Protein AF-A0A164N010-F1 (afdb_monomer)

Structure (mmCIF, N/CA/C/O backbone):
data_AF-A0A164N010-F1
#
_entry.id   AF-A0A164N010-F1
#
loop_
_atom_site.group_PDB
_atom_site.id
_atom_site.type_symbol
_atom_site.label_atom_id
_atom_site.label_alt_id
_atom_site.label_comp_id
_atom_site.label_asym_id
_atom_site.label_entity_id
_atom_site.label_seq_id
_atom_site.pdbx_PDB_ins_code
_atom_site.Cartn_x
_atom_site.Cartn_y
_atom_site.Cartn_z
_atom_site.occupancy
_atom_site.B_iso_or_equiv
_atom_site.auth_seq_id
_atom_site.auth_comp_id
_atom_site.auth_asym_id
_atom_site.auth_atom_id
_atom_site.pdbx_PDB_model_num
ATOM 1 N N . MET A 1 1 ? 6.231 -13.982 -6.252 1.00 61.00 1 MET A N 1
ATOM 2 C CA . MET A 1 1 ? 6.880 -12.650 -6.172 1.00 61.00 1 MET A CA 1
ATOM 3 C C . MET A 1 1 ? 7.143 -12.115 -7.571 1.00 61.00 1 MET A C 1
ATOM 5 O O . MET A 1 1 ? 6.624 -11.052 -7.863 1.00 61.00 1 MET A O 1
ATOM 9 N N . ASN A 1 2 ? 7.777 -12.894 -8.458 1.00 79.75 2 ASN A N 1
ATOM 10 C CA . ASN A 1 2 ? 7.861 -12.562 -9.892 1.00 79.75 2 ASN A CA 1
ATOM 11 C C . ASN A 1 2 ? 6.483 -12.354 -10.540 1.00 79.75 2 ASN A C 1
ATOM 13 O O . ASN A 1 2 ? 6.292 -11.373 -11.240 1.00 79.75 2 ASN A O 1
ATOM 17 N N . GLU A 1 3 ? 5.496 -13.185 -10.197 1.00 92.81 3 GLU A N 1
ATOM 18 C CA . GLU A 1 3 ? 4.127 -13.069 -10.728 1.00 92.81 3 GLU A CA 1
ATOM 19 C C . GLU A 1 3 ? 3.443 -11.726 -10.399 1.00 92.81 3 GLU A C 1
ATOM 21 O O . GLU A 1 3 ? 2.772 -11.155 -11.250 1.00 92.81 3 GLU A O 1
ATOM 26 N N . LEU A 1 4 ? 3.658 -11.169 -9.197 1.00 94.44 4 LEU A N 1
ATOM 27 C CA . LEU A 1 4 ? 3.137 -9.843 -8.832 1.00 94.44 4 LEU A CA 1
ATOM 28 C C . LEU A 1 4 ? 3.747 -8.753 -9.721 1.00 94.44 4 LEU A C 1
ATOM 30 O O . LEU A 1 4 ? 3.044 -7.856 -10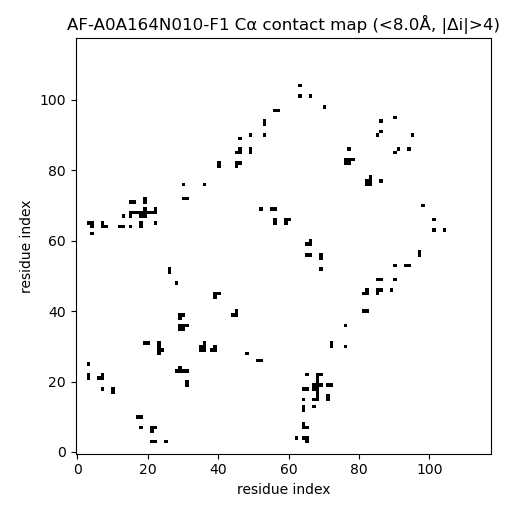.177 1.00 94.44 4 LEU A O 1
ATOM 34 N N . ILE A 1 5 ? 5.061 -8.817 -9.940 1.00 94.25 5 ILE A N 1
ATOM 35 C CA . ILE A 1 5 ? 5.790 -7.836 -10.747 1.00 94.25 5 ILE A CA 1
ATOM 36 C C . ILE A 1 5 ? 5.343 -7.930 -12.207 1.00 94.25 5 ILE A C 1
ATOM 38 O O . ILE A 1 5 ? 5.026 -6.910 -12.810 1.00 94.25 5 ILE A O 1
ATOM 42 N N . GLU A 1 6 ? 5.279 -9.143 -12.756 1.00 95.19 6 GLU A N 1
ATOM 43 C CA . GLU A 1 6 ? 4.825 -9.410 -14.122 1.00 95.19 6 GLU A CA 1
ATOM 44 C C . GLU A 1 6 ? 3.394 -8.922 -14.342 1.00 95.19 6 GLU A C 1
ATOM 46 O O . GLU A 1 6 ? 3.135 -8.198 -15.302 1.00 95.19 6 GLU A O 1
ATOM 51 N N . GLU A 1 7 ? 2.478 -9.233 -13.424 1.00 95.81 7 GLU A N 1
ATOM 52 C CA . GLU A 1 7 ? 1.086 -8.809 -13.543 1.00 95.81 7 GLU A CA 1
ATOM 53 C C . GLU A 1 7 ? 0.946 -7.286 -13.403 1.00 95.81 7 GLU A C 1
ATOM 55 O O . GLU A 1 7 ? 0.241 -6.665 -14.195 1.00 95.81 7 GLU A O 1
ATOM 60 N N . CYS A 1 8 ? 1.670 -6.651 -12.474 1.00 93.19 8 CYS A N 1
ATOM 61 C CA . CYS A 1 8 ? 1.711 -5.190 -12.370 1.00 93.19 8 CYS A CA 1
ATOM 62 C C . CYS A 1 8 ? 2.329 -4.523 -13.610 1.00 93.19 8 CYS A C 1
ATOM 64 O O . CYS A 1 8 ? 1.892 -3.440 -13.985 1.00 93.19 8 CYS A O 1
ATOM 66 N N . ASN A 1 9 ? 3.319 -5.144 -14.256 1.00 92.69 9 ASN A N 1
ATOM 67 C CA . ASN A 1 9 ? 3.932 -4.639 -15.489 1.00 92.69 9 ASN A CA 1
ATOM 68 C C . ASN A 1 9 ? 3.067 -4.875 -16.734 1.00 92.69 9 ASN A C 1
ATOM 70 O O . ASN A 1 9 ? 3.211 -4.148 -17.713 1.00 92.69 9 ASN A O 1
ATOM 74 N N . GLY A 1 10 ? 2.170 -5.863 -16.698 1.00 93.06 10 GLY A N 1
ATOM 75 C CA . GLY A 1 10 ? 1.168 -6.097 -17.740 1.00 93.06 10 GLY A CA 1
ATOM 76 C C . GLY A 1 10 ? 0.009 -5.096 -17.715 1.00 93.06 10 GLY A C 1
ATOM 77 O O . GLY A 1 10 ? -0.758 -5.019 -18.675 1.00 93.06 10 GLY A O 1
ATOM 78 N N . VAL A 1 11 ? -0.129 -4.316 -16.639 1.00 93.56 11 VAL A N 1
ATOM 79 C CA . VAL A 1 11 ? -1.098 -3.220 -16.552 1.00 93.56 11 VAL A CA 1
ATOM 80 C C . VAL A 1 11 ? -0.565 -1.997 -17.303 1.00 93.56 11 VAL A C 1
ATOM 82 O O . VAL A 1 11 ? 0.614 -1.662 -17.219 1.00 93.56 11 VAL A O 1
ATOM 85 N N . GLU A 1 12 ? -1.454 -1.294 -18.011 1.00 86.62 12 GLU A N 1
ATOM 86 C CA . GLU A 1 12 ? -1.116 -0.046 -18.702 1.00 86.62 12 GLU A CA 1
ATOM 87 C C . GLU A 1 12 ? -0.431 0.957 -17.742 1.00 86.62 12 GLU A C 1
ATOM 89 O O . GLU A 1 12 ? -0.889 1.132 -16.602 1.00 86.62 12 GLU A O 1
ATOM 94 N N . PRO A 1 13 ? 0.647 1.642 -18.178 1.00 81.62 13 PRO A N 1
ATOM 95 C CA . PRO A 1 13 ? 1.364 2.596 -17.342 1.00 81.62 13 PRO A CA 1
ATOM 96 C C . PRO A 1 13 ? 0.439 3.615 -16.667 1.00 81.62 13 PRO A C 1
ATOM 98 O O . PRO A 1 13 ? -0.520 4.112 -17.257 1.00 81.62 13 PRO A O 1
ATOM 101 N N . TYR A 1 14 ? 0.751 3.958 -15.417 1.00 78.12 14 TYR A N 1
ATOM 102 C CA . TYR A 1 14 ? 0.025 4.947 -14.610 1.00 78.12 14 TYR A CA 1
ATOM 103 C C . TYR A 1 14 ? -1.423 4.591 -14.224 1.00 78.12 14 TYR A C 1
ATOM 105 O O . TYR A 1 14 ? -2.068 5.386 -13.533 1.00 78.12 14 TYR A O 1
ATOM 113 N N . LYS A 1 15 ? -1.933 3.398 -14.565 1.00 90.25 15 LYS A N 1
ATOM 114 C CA . LYS A 1 15 ? -3.207 2.869 -14.037 1.00 90.25 15 LYS A CA 1
ATOM 115 C C . LYS A 1 15 ? -3.038 2.327 -12.616 1.00 90.25 15 LYS A C 1
ATOM 117 O O . LYS A 1 15 ? -3.215 1.139 -12.337 1.00 90.25 15 LYS A O 1
ATOM 122 N N . TRP A 1 16 ? -2.666 3.216 -11.697 1.00 89.62 16 TRP A N 1
ATOM 123 C CA . TRP A 1 16 ? -2.369 2.880 -10.302 1.00 89.62 16 TRP A CA 1
ATOM 124 C C . TRP A 1 16 ? -3.560 2.266 -9.565 1.00 89.62 16 TRP A C 1
ATOM 126 O O . TRP A 1 16 ? -3.376 1.462 -8.655 1.00 89.62 16 TRP A O 1
ATOM 136 N N . ASP A 1 17 ? -4.780 2.603 -9.976 1.00 90.38 17 ASP A N 1
ATOM 137 C CA . ASP A 1 17 ? -6.009 2.000 -9.476 1.00 90.38 17 ASP A CA 1
ATOM 138 C C . ASP A 1 17 ? -6.122 0.516 -9.851 1.00 90.38 17 ASP A C 1
ATOM 140 O O . ASP A 1 17 ? -6.478 -0.294 -8.996 1.00 90.38 17 ASP A O 1
ATOM 144 N N . LEU A 1 18 ? -5.750 0.126 -11.070 1.00 93.56 18 LEU A N 1
ATOM 145 C CA . LEU A 1 18 ? -5.736 -1.278 -11.491 1.00 93.56 18 LEU A CA 1
ATOM 146 C C . LEU A 1 18 ? -4.581 -2.045 -10.838 1.00 93.56 18 LEU A C 1
ATOM 148 O O . LEU A 1 18 ? -4.791 -3.131 -10.298 1.00 93.56 18 LEU A O 1
ATOM 152 N N . MET A 1 19 ? -3.386 -1.452 -10.775 1.00 94.12 19 MET A N 1
ATOM 153 C CA . MET A 1 19 ? -2.243 -2.051 -10.069 1.00 94.12 19 MET A CA 1
ATOM 154 C C . MET A 1 19 ? -2.540 -2.245 -8.576 1.00 94.12 19 MET A C 1
ATOM 156 O O . MET A 1 19 ? -2.148 -3.250 -7.987 1.00 94.12 19 MET A O 1
ATOM 160 N N . SER A 1 20 ? -3.309 -1.339 -7.962 1.00 94.12 20 SER A N 1
ATOM 161 C CA . SER A 1 20 ? -3.761 -1.502 -6.578 1.00 94.12 20 SER A CA 1
ATOM 162 C C . SER A 1 20 ? -4.632 -2.747 -6.384 1.00 94.12 20 SER A C 1
ATOM 164 O O . SER A 1 20 ? -4.526 -3.407 -5.351 1.00 94.12 20 SER A O 1
ATOM 166 N N . GLN A 1 21 ? -5.451 -3.117 -7.376 1.00 94.69 21 GLN A N 1
ATOM 167 C CA . G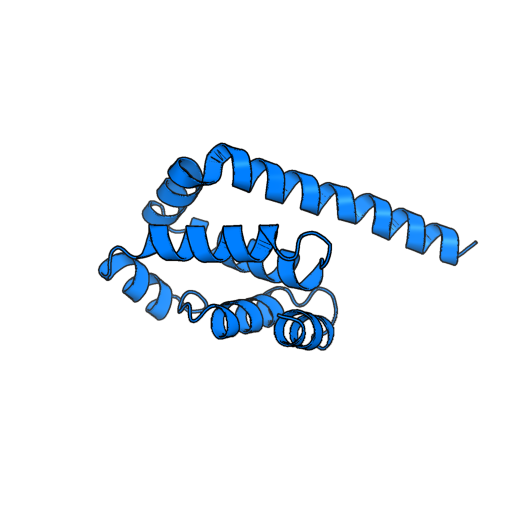LN A 1 21 ? -6.283 -4.324 -7.321 1.00 94.69 21 GLN A CA 1
ATOM 168 C C . GLN A 1 21 ? -5.431 -5.590 -7.433 1.00 94.69 21 GLN A C 1
ATOM 170 O O . GLN A 1 21 ? -5.664 -6.551 -6.697 1.00 94.69 21 GLN A O 1
ATOM 175 N N . VAL A 1 22 ? -4.415 -5.569 -8.302 1.00 95.88 22 VAL A N 1
ATOM 176 C CA . VAL A 1 22 ? -3.415 -6.640 -8.409 1.00 95.88 22 VAL A CA 1
ATOM 177 C C . VAL A 1 22 ? -2.718 -6.835 -7.063 1.00 95.88 22 VAL A C 1
ATOM 179 O O . VAL A 1 22 ? -2.789 -7.923 -6.493 1.00 95.88 22 VAL A O 1
ATOM 182 N N . VAL A 1 23 ? -2.150 -5.767 -6.495 1.00 95.88 23 VAL A N 1
ATOM 183 C CA . VAL A 1 23 ? -1.477 -5.808 -5.188 1.00 95.88 23 VAL A CA 1
ATOM 184 C C . VAL A 1 23 ? -2.420 -6.312 -4.089 1.00 95.88 23 VAL A C 1
ATOM 186 O O . VAL A 1 23 ? -2.033 -7.181 -3.311 1.00 95.88 23 VAL A O 1
ATOM 189 N N . CYS A 1 24 ? -3.667 -5.831 -4.033 1.00 94.94 24 CYS A N 1
ATOM 190 C CA . CYS A 1 24 ? -4.633 -6.279 -3.025 1.00 94.94 24 CYS A CA 1
ATOM 191 C C . CYS A 1 24 ? -4.882 -7.791 -3.083 1.00 94.94 24 CYS A C 1
ATOM 193 O O . CYS A 1 24 ? -4.896 -8.455 -2.048 1.00 94.94 24 CYS A O 1
ATOM 195 N N . ARG A 1 25 ? -5.046 -8.338 -4.292 1.00 95.19 25 ARG A N 1
ATOM 196 C CA . ARG A 1 25 ? -5.277 -9.770 -4.512 1.00 95.19 25 ARG A CA 1
ATOM 197 C C . ARG A 1 25 ? -4.058 -10.608 -4.128 1.00 95.19 25 ARG A C 1
ATOM 199 O O . ARG A 1 25 ? -4.216 -11.591 -3.417 1.00 95.19 25 ARG A O 1
ATOM 206 N N . HIS A 1 26 ? -2.853 -10.194 -4.527 1.00 95.56 26 HIS A N 1
ATOM 207 C CA . HIS A 1 26 ? -1.609 -10.901 -4.180 1.00 95.56 26 HIS A CA 1
ATOM 208 C C . HIS A 1 26 ? -1.300 -10.877 -2.679 1.00 95.56 26 HIS A C 1
ATOM 210 O O . HIS A 1 26 ? -0.681 -11.803 -2.160 1.00 95.56 26 HIS A O 1
ATOM 216 N N . LEU A 1 27 ? -1.727 -9.832 -1.967 1.00 93.81 27 LEU A N 1
ATOM 217 C CA . LEU A 1 27 ? -1.537 -9.717 -0.518 1.00 93.81 27 LEU A CA 1
ATOM 218 C C . LEU A 1 27 ? -2.693 -10.299 0.307 1.00 93.81 27 LEU A C 1
ATOM 220 O O . LEU A 1 27 ? -2.616 -10.285 1.543 1.00 93.81 27 LEU A O 1
ATOM 224 N N . ASP A 1 28 ? -3.744 -10.792 -0.354 1.00 92.56 28 ASP A N 1
ATOM 225 C CA . ASP A 1 28 ? -5.000 -11.220 0.264 1.00 92.56 28 ASP A CA 1
ATOM 226 C C . ASP A 1 28 ? -5.518 -10.159 1.256 1.00 92.56 28 ASP A C 1
ATOM 228 O O . ASP A 1 28 ? -5.617 -10.368 2.471 1.00 92.56 28 ASP A O 1
ATOM 232 N N . ILE A 1 29 ? -5.718 -8.941 0.741 1.00 91.88 29 ILE A N 1
ATOM 233 C CA . ILE A 1 29 ? -6.274 -7.808 1.487 1.00 91.88 29 ILE A CA 1
ATOM 234 C C . ILE A 1 29 ? -7.500 -7.252 0.768 1.00 91.88 29 ILE A C 1
ATOM 236 O O . ILE A 1 29 ? -7.496 -6.989 -0.432 1.00 91.88 29 ILE A O 1
ATOM 240 N N . ASP A 1 30 ? -8.556 -7.011 1.534 1.00 88.88 30 ASP A N 1
ATOM 241 C CA . ASP A 1 30 ? -9.816 -6.488 1.018 1.00 88.88 30 ASP A CA 1
ATOM 242 C C . ASP A 1 30 ? -9.989 -5.020 1.413 1.00 88.88 30 ASP A C 1
ATOM 244 O O . ASP A 1 30 ? -10.752 -4.673 2.310 1.00 88.88 30 ASP A O 1
ATOM 248 N N . VAL A 1 31 ? -9.224 -4.142 0.764 1.00 87.25 31 VAL A N 1
ATOM 249 C CA . VAL A 1 31 ? -9.277 -2.683 0.986 1.00 87.25 31 VAL A CA 1
ATOM 250 C C . VAL A 1 31 ? -9.574 -1.883 -0.280 1.00 87.25 31 VAL A C 1
ATOM 252 O O . VAL A 1 31 ? -9.710 -0.663 -0.225 1.00 87.25 31 VAL A O 1
ATOM 255 N N . SER A 1 32 ? -9.728 -2.559 -1.420 1.00 81.31 32 SER A N 1
ATOM 256 C CA . SER A 1 32 ? -10.044 -1.940 -2.714 1.00 81.31 32 SER A CA 1
ATOM 257 C C . SER A 1 32 ? -11.477 -1.403 -2.792 1.00 81.31 32 SER A C 1
ATOM 259 O O . SER A 1 32 ? -11.791 -0.606 -3.675 1.00 81.31 32 SER A O 1
ATOM 261 N N . THR A 1 33 ? -12.354 -1.796 -1.860 1.00 83.25 33 THR A N 1
ATOM 262 C CA . THR A 1 33 ? -13.741 -1.320 -1.789 1.00 83.25 33 THR A CA 1
ATOM 263 C C . THR A 1 33 ? -14.061 -0.697 -0.428 1.00 83.25 33 THR A C 1
ATOM 265 O O . THR A 1 33 ? -13.548 -1.151 0.599 1.00 83.25 33 THR A O 1
ATOM 268 N N . PRO A 1 34 ? -14.993 0.276 -0.355 1.00 82.06 34 PRO A N 1
ATOM 269 C CA . PRO A 1 34 ? -15.436 0.834 0.925 1.00 82.06 34 PRO A CA 1
ATOM 270 C C . PRO A 1 34 ? -16.022 -0.217 1.877 1.00 82.06 34 PRO A C 1
ATOM 272 O O . PRO A 1 34 ? -15.919 -0.089 3.096 1.00 82.06 34 PRO A O 1
ATOM 275 N N . ARG A 1 35 ? -16.661 -1.264 1.333 1.00 86.00 35 ARG A N 1
ATOM 276 C CA . ARG A 1 35 ? -17.202 -2.373 2.132 1.00 86.00 35 ARG A CA 1
ATOM 277 C C . ARG A 1 35 ? -16.082 -3.232 2.713 1.00 86.00 35 ARG A C 1
ATOM 279 O O . ARG A 1 35 ? -16.152 -3.561 3.893 1.00 8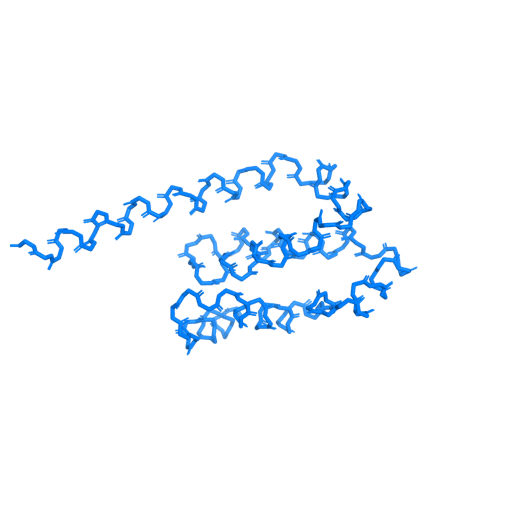6.00 35 ARG A O 1
ATOM 286 N N . GLY A 1 36 ? -15.067 -3.549 1.914 1.00 85.12 36 GLY A N 1
ATOM 287 C CA . GLY A 1 36 ? -13.890 -4.286 2.364 1.00 85.12 36 GLY A CA 1
ATOM 288 C C . GLY A 1 36 ? -13.123 -3.543 3.448 1.00 85.12 36 GLY A C 1
ATOM 289 O O . GLY A 1 36 ? -12.924 -4.077 4.538 1.00 85.12 36 GLY A O 1
ATOM 290 N N . LEU A 1 37 ? -12.849 -2.256 3.226 1.00 84.25 37 LEU A N 1
ATOM 291 C CA . LEU A 1 37 ? -12.191 -1.407 4.216 1.00 84.25 37 LEU A CA 1
ATOM 292 C C . LEU A 1 37 ? -12.950 -1.393 5.553 1.00 84.25 37 LEU A C 1
ATOM 294 O O . LEU A 1 37 ? -12.357 -1.588 6.613 1.00 84.25 37 LEU A O 1
ATOM 298 N N . LYS A 1 38 ? -14.285 -1.272 5.517 1.00 84.75 38 LYS A N 1
ATOM 299 C CA . LYS A 1 38 ? -15.118 -1.387 6.726 1.00 84.75 38 LYS A CA 1
ATOM 300 C C . LYS A 1 38 ? -14.987 -2.748 7.415 1.00 84.75 38 LYS A C 1
ATOM 302 O O . LYS A 1 38 ? -15.054 -2.793 8.642 1.00 84.75 38 LYS A O 1
ATOM 307 N N . ARG A 1 39 ? -14.826 -3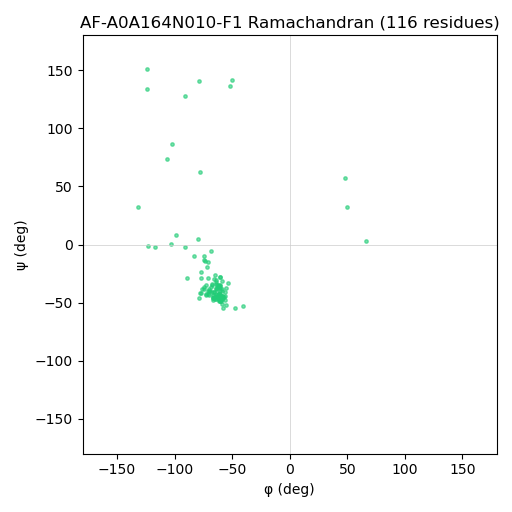.853 6.674 1.00 87.44 39 ARG A N 1
ATOM 308 C CA . ARG A 1 39 ? -14.590 -5.186 7.262 1.00 87.44 39 ARG A CA 1
ATOM 309 C C . ARG A 1 39 ? -13.237 -5.250 7.963 1.00 87.44 39 ARG A C 1
ATOM 311 O O . ARG A 1 39 ? -13.195 -5.682 9.109 1.00 87.44 39 ARG A O 1
ATOM 318 N N . VAL A 1 40 ? -12.176 -4.758 7.324 1.00 85.00 40 VAL A N 1
ATOM 319 C CA . VAL A 1 40 ? -10.821 -4.693 7.904 1.00 85.00 40 VAL A CA 1
ATOM 320 C C . VAL A 1 40 ? -10.811 -3.887 9.205 1.00 85.00 40 VAL A C 1
ATOM 322 O O . VAL A 1 40 ? -10.257 -4.338 10.209 1.00 85.00 40 VAL A O 1
ATOM 325 N N . LEU A 1 41 ? -11.477 -2.731 9.209 1.00 82.31 41 LEU A N 1
ATOM 326 C CA . LEU A 1 41 ? -11.605 -1.871 10.386 1.00 82.31 41 LEU A CA 1
ATOM 327 C C . LEU A 1 41 ? -12.384 -2.547 11.517 1.00 82.31 41 LEU A C 1
ATOM 329 O O . LEU A 1 41 ? -11.923 -2.577 12.657 1.00 82.31 41 LEU A O 1
ATOM 333 N N . LYS A 1 42 ? -13.534 -3.159 11.208 1.00 83.12 42 LYS A N 1
ATOM 334 C CA . LYS A 1 42 ? -14.324 -3.916 12.195 1.00 83.12 42 LYS A CA 1
ATOM 335 C C . LYS A 1 42 ? -13.554 -5.097 12.780 1.00 83.12 42 LYS A C 1
ATOM 337 O O . LYS A 1 42 ? -13.693 -5.384 13.964 1.00 83.12 42 LYS A O 1
ATOM 342 N N . ALA A 1 43 ? -12.736 -5.756 11.966 1.00 85.50 43 ALA A N 1
ATOM 343 C CA . ALA A 1 43 ? -11.882 -6.861 12.381 1.00 85.50 43 ALA A CA 1
ATOM 344 C C . ALA A 1 43 ? -10.595 -6.405 13.097 1.00 85.50 43 ALA A C 1
ATOM 346 O O . ALA A 1 43 ? -9.737 -7.242 13.369 1.00 85.50 43 ALA A O 1
ATOM 347 N N . LYS A 1 44 ? -10.417 -5.098 13.367 1.00 80.38 44 LYS A N 1
ATOM 348 C CA . LYS A 1 44 ? -9.201 -4.515 13.970 1.00 80.38 44 LYS A CA 1
ATOM 349 C C . LYS A 1 44 ? -7.908 -4.965 13.275 1.00 80.38 44 LYS A C 1
ATOM 351 O O . LYS A 1 44 ? -6.864 -5.113 13.896 1.00 80.38 44 LYS A O 1
ATOM 356 N N . SER A 1 45 ? -7.988 -5.199 11.967 1.00 85.19 45 SER A N 1
ATOM 357 C CA . SER A 1 45 ? -6.897 -5.762 11.165 1.00 85.19 45 SER A CA 1
ATOM 358 C C . SER A 1 45 ? -6.113 -4.691 10.398 1.00 85.19 45 SER A C 1
ATOM 360 O O . SER A 1 45 ? -5.267 -5.025 9.573 1.00 85.19 45 SER A O 1
ATOM 362 N N . ALA A 1 46 ? -6.381 -3.405 10.660 1.00 83.56 46 ALA A N 1
ATOM 363 C CA . ALA A 1 46 ? -5.739 -2.276 9.984 1.00 83.56 46 ALA A CA 1
ATOM 364 C C . ALA A 1 46 ? -4.207 -2.325 10.110 1.00 83.56 46 ALA A C 1
ATOM 366 O O . ALA A 1 46 ? -3.513 -2.283 9.097 1.00 83.56 46 ALA A O 1
ATOM 367 N N . ALA A 1 47 ? -3.703 -2.544 11.326 1.00 83.19 47 ALA A N 1
ATOM 368 C CA . ALA A 1 47 ? -2.296 -2.794 11.628 1.00 83.19 47 ALA A CA 1
ATOM 369 C C . ALA A 1 47 ? -1.653 -3.844 10.702 1.00 83.19 47 ALA A C 1
ATOM 371 O O . ALA A 1 47 ? -0.652 -3.590 10.033 1.00 83.19 47 ALA A O 1
ATOM 372 N N . ALA A 1 48 ? -2.265 -5.029 10.619 1.00 87.88 48 ALA A N 1
ATOM 373 C CA . ALA A 1 48 ? -1.754 -6.134 9.815 1.00 87.88 48 ALA A CA 1
ATOM 374 C C . ALA A 1 48 ? -1.753 -5.807 8.314 1.00 87.88 48 ALA A C 1
ATOM 376 O O . ALA A 1 48 ? -0.821 -6.174 7.599 1.00 87.88 48 ALA A O 1
ATOM 377 N N . VAL A 1 49 ? -2.772 -5.087 7.835 1.00 89.25 49 VAL A N 1
ATOM 378 C CA . VAL A 1 49 ? -2.832 -4.623 6.443 1.00 89.25 49 VAL A CA 1
ATOM 379 C C . VAL A 1 49 ? -1.709 -3.630 6.147 1.00 89.25 49 VAL A C 1
ATOM 381 O O . VAL A 1 49 ? -1.024 -3.785 5.137 1.00 89.25 49 VAL A O 1
ATOM 384 N N . VAL A 1 50 ? -1.466 -2.658 7.031 1.00 85.81 50 VAL A N 1
ATOM 385 C CA . VAL A 1 50 ? -0.363 -1.695 6.879 1.00 85.81 50 VAL A CA 1
ATOM 386 C C . VAL A 1 50 ? 0.984 -2.421 6.837 1.00 85.81 50 VAL A C 1
ATOM 388 O O . VAL A 1 50 ? 1.778 -2.174 5.932 1.00 85.81 50 VAL A O 1
ATOM 391 N N . GLN A 1 51 ? 1.218 -3.389 7.727 1.00 87.44 51 GLN A N 1
ATOM 392 C CA . GLN A 1 51 ? 2.451 -4.188 7.723 1.00 87.44 51 GLN A CA 1
ATOM 393 C C . GLN A 1 51 ? 2.644 -4.993 6.431 1.00 87.44 51 GLN A C 1
ATOM 395 O O . GLN A 1 51 ? 3.747 -5.014 5.877 1.00 87.44 51 GLN A O 1
ATOM 400 N N . LYS A 1 52 ? 1.579 -5.620 5.907 1.00 92.12 52 LYS A N 1
ATOM 401 C CA . LYS A 1 52 ? 1.625 -6.326 4.614 1.00 92.12 52 LYS A CA 1
ATOM 402 C C . LYS A 1 52 ? 2.022 -5.381 3.477 1.00 92.12 52 LYS A C 1
ATOM 404 O O . LYS A 1 52 ? 2.863 -5.744 2.657 1.00 92.12 52 LYS A O 1
ATOM 409 N N . LEU A 1 53 ? 1.452 -4.175 3.442 1.00 91.19 53 LEU A N 1
ATOM 410 C CA . LEU A 1 53 ? 1.746 -3.170 2.417 1.00 91.19 53 LEU A CA 1
ATOM 411 C C . LEU A 1 53 ? 3.195 -2.677 2.492 1.00 91.19 53 LEU A C 1
ATOM 413 O O . LEU A 1 53 ? 3.867 -2.630 1.465 1.00 91.19 53 LEU A O 1
ATOM 417 N N . LEU A 1 54 ? 3.699 -2.373 3.692 1.00 88.56 54 LEU A N 1
ATOM 418 C CA . LEU A 1 54 ? 5.095 -1.961 3.882 1.00 88.56 54 LEU A CA 1
ATOM 419 C C . LEU A 1 54 ? 6.065 -3.066 3.479 1.00 88.56 54 LEU A C 1
ATOM 421 O O . LEU A 1 54 ? 6.996 -2.815 2.726 1.00 88.56 54 LEU A O 1
ATOM 425 N N . THR A 1 55 ? 5.805 -4.300 3.914 1.00 90.81 55 THR A N 1
ATOM 426 C CA . THR A 1 55 ? 6.633 -5.457 3.553 1.00 90.81 55 THR A CA 1
ATOM 427 C C . THR A 1 55 ? 6.636 -5.679 2.040 1.00 90.81 55 THR A C 1
ATOM 429 O O . THR A 1 55 ? 7.669 -6.003 1.459 1.00 90.81 55 THR A O 1
ATOM 432 N N . CYS A 1 56 ? 5.484 -5.510 1.385 1.00 92.69 56 CYS A N 1
ATOM 433 C CA . CYS A 1 56 ? 5.384 -5.596 -0.068 1.00 92.69 56 CYS A CA 1
ATOM 434 C C . CYS A 1 56 ? 6.216 -4.508 -0.748 1.00 92.69 56 CYS A C 1
ATOM 436 O O . CYS A 1 56 ? 6.918 -4.799 -1.710 1.00 92.69 56 CYS A O 1
ATOM 438 N N . ALA A 1 57 ? 6.157 -3.275 -0.249 1.00 90.19 57 ALA A N 1
ATOM 439 C CA . ALA A 1 57 ? 6.911 -2.166 -0.807 1.00 90.19 57 ALA A CA 1
ATOM 440 C C . ALA A 1 57 ? 8.426 -2.335 -0.617 1.00 90.19 57 ALA A C 1
ATOM 442 O O . ALA A 1 57 ? 9.170 -2.197 -1.579 1.00 90.19 57 ALA A O 1
ATOM 443 N N . GLU A 1 58 ? 8.871 -2.710 0.586 1.00 88.56 58 GLU A N 1
ATOM 444 C CA . GLU A 1 58 ? 10.284 -2.974 0.899 1.00 88.56 58 GLU A CA 1
ATOM 445 C C . GLU A 1 58 ? 10.862 -4.083 0.002 1.00 88.56 58 GLU A C 1
ATOM 447 O O . GLU A 1 58 ? 11.975 -3.961 -0.495 1.00 88.56 58 GLU A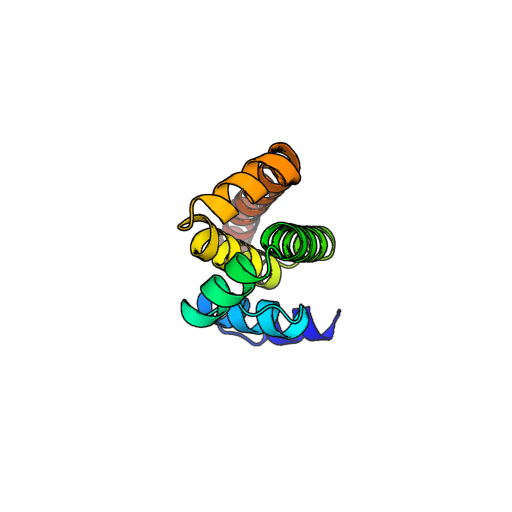 O 1
ATOM 452 N N . LYS A 1 59 ? 10.094 -5.147 -0.268 1.00 91.00 59 LYS A N 1
ATOM 453 C CA . LYS A 1 59 ? 10.534 -6.258 -1.133 1.00 91.00 59 LYS A CA 1
ATOM 454 C C . LYS A 1 59 ? 10.566 -5.930 -2.626 1.00 91.00 59 LYS A C 1
ATOM 456 O O . LYS A 1 59 ? 11.105 -6.722 -3.390 1.00 91.00 59 LYS A O 1
ATOM 461 N N . ASN A 1 60 ? 9.941 -4.834 -3.049 1.00 90.44 60 ASN A N 1
ATOM 462 C CA . ASN A 1 60 ? 9.758 -4.490 -4.459 1.00 90.44 60 ASN A CA 1
ATOM 463 C C . ASN A 1 60 ? 10.148 -3.030 -4.730 1.00 90.44 60 ASN A C 1
ATOM 465 O O . ASN A 1 60 ? 9.534 -2.382 -5.576 1.00 90.44 60 ASN A O 1
ATOM 469 N N . GLU A 1 61 ? 11.134 -2.500 -4.001 1.00 85.06 61 GLU A N 1
ATOM 470 C CA . GLU A 1 61 ? 11.474 -1.071 -4.038 1.00 85.06 61 GLU A CA 1
ATOM 471 C C . GLU A 1 61 ? 11.901 -0.573 -5.429 1.00 85.06 61 GLU A C 1
ATOM 473 O O . GLU A 1 61 ? 11.624 0.571 -5.777 1.00 85.06 61 GLU A O 1
ATOM 478 N N . GLU A 1 62 ? 12.465 -1.451 -6.261 1.00 86.50 62 GLU A N 1
ATOM 479 C CA . GLU A 1 62 ? 12.877 -1.146 -7.638 1.00 86.50 62 GLU A CA 1
ATOM 480 C C . GLU A 1 62 ? 11.724 -1.241 -8.661 1.00 86.50 62 GLU A C 1
ATOM 482 O O . GLU A 1 62 ? 11.859 -0.830 -9.815 1.00 86.50 62 GLU A O 1
ATOM 487 N N . HIS A 1 63 ? 10.560 -1.772 -8.268 1.00 88.12 63 HIS A N 1
ATOM 488 C CA . HIS A 1 63 ? 9.443 -2.042 -9.174 1.00 88.12 63 HIS A CA 1
ATOM 489 C C . HIS A 1 63 ? 8.352 -0.978 -9.049 1.00 88.12 63 HIS A C 1
ATOM 491 O O . HIS A 1 63 ? 7.357 -1.143 -8.338 1.00 88.12 63 HIS A O 1
ATOM 497 N N . ILE A 1 64 ? 8.512 0.112 -9.804 1.00 86.88 64 ILE A N 1
ATOM 498 C CA . ILE A 1 64 ? 7.660 1.308 -9.712 1.00 86.88 64 ILE A CA 1
ATOM 499 C C . ILE A 1 64 ? 6.158 1.024 -9.852 1.00 86.88 64 ILE A C 1
ATOM 501 O O . ILE A 1 64 ? 5.355 1.685 -9.200 1.00 86.88 64 ILE A O 1
ATOM 505 N N . ASN A 1 65 ? 5.767 0.025 -10.647 1.00 91.00 65 ASN A N 1
ATOM 506 C CA . ASN A 1 65 ? 4.362 -0.342 -10.829 1.00 91.00 65 ASN A CA 1
ATOM 507 C C . ASN A 1 65 ? 3.758 -0.976 -9.568 1.00 91.00 65 ASN A C 1
ATOM 509 O O . ASN A 1 65 ? 2.648 -0.631 -9.157 1.00 91.00 65 ASN A O 1
ATOM 513 N N . VAL A 1 66 ? 4.527 -1.832 -8.890 1.00 92.75 66 VAL A N 1
ATOM 514 C CA . VAL A 1 66 ? 4.141 -2.402 -7.593 1.00 92.75 66 VAL A CA 1
ATOM 515 C C . VAL A 1 66 ? 4.060 -1.293 -6.545 1.00 92.75 66 VAL A C 1
ATOM 517 O O . VAL A 1 66 ? 3.055 -1.182 -5.840 1.00 92.75 66 VAL A O 1
ATOM 520 N N . ILE A 1 67 ? 5.073 -0.423 -6.488 1.00 91.25 67 ILE A N 1
ATOM 521 C CA . ILE A 1 67 ? 5.115 0.711 -5.555 1.00 91.25 67 ILE A CA 1
ATOM 522 C C . ILE A 1 67 ? 3.948 1.679 -5.792 1.00 91.25 67 ILE A C 1
ATOM 524 O O . ILE A 1 67 ? 3.281 2.086 -4.841 1.00 91.25 67 ILE A O 1
ATOM 528 N N . GLY A 1 68 ? 3.642 2.003 -7.049 1.00 89.75 68 GLY A N 1
ATOM 529 C CA . GLY A 1 68 ? 2.509 2.842 -7.430 1.00 89.75 68 GLY A CA 1
ATOM 530 C C . GLY A 1 68 ? 1.176 2.257 -6.962 1.00 89.75 68 GLY A C 1
ATOM 531 O O . GLY A 1 68 ? 0.366 2.974 -6.369 1.00 89.75 68 GLY A O 1
ATOM 532 N N . GLY A 1 69 ? 0.983 0.945 -7.135 1.00 93.19 69 GLY A N 1
ATOM 533 C CA . GLY A 1 69 ? -0.172 0.223 -6.600 1.00 93.19 69 GLY A CA 1
ATOM 534 C C . GLY A 1 69 ? -0.268 0.313 -5.074 1.00 93.19 69 GLY A C 1
ATOM 535 O O . GLY A 1 69 ? -1.320 0.679 -4.549 1.00 93.19 69 GLY A O 1
ATOM 536 N N . VAL A 1 70 ? 0.830 0.060 -4.352 1.00 92.88 70 VAL A N 1
ATOM 537 C CA . VAL A 1 70 ? 0.874 0.156 -2.880 1.00 92.88 70 VAL A CA 1
ATOM 538 C C . VAL A 1 70 ? 0.540 1.570 -2.396 1.00 92.88 70 VAL A C 1
ATOM 540 O O . VAL A 1 70 ? -0.313 1.738 -1.522 1.00 92.88 70 VAL A O 1
ATOM 543 N N . LEU A 1 71 ? 1.158 2.602 -2.974 1.00 89.50 71 LEU A N 1
ATOM 544 C CA . LEU A 1 71 ? 0.897 3.995 -2.602 1.00 89.50 71 LEU A CA 1
ATOM 545 C C . LEU A 1 71 ? -0.555 4.401 -2.877 1.00 89.50 71 LEU A C 1
ATOM 547 O O . LEU A 1 71 ? -1.146 5.144 -2.090 1.00 89.50 71 LEU A O 1
ATOM 551 N N . TYR A 1 72 ? -1.155 3.891 -3.956 1.00 91.25 72 TYR A N 1
ATOM 552 C CA . TYR A 1 72 ? -2.563 4.132 -4.258 1.00 91.25 72 TYR A CA 1
ATOM 553 C C . TYR A 1 72 ? -3.495 3.505 -3.211 1.00 91.25 72 TYR A C 1
ATOM 555 O O . TYR A 1 72 ? -4.452 4.154 -2.779 1.00 91.25 72 TYR A O 1
ATOM 563 N N . ILE A 1 73 ? -3.191 2.286 -2.747 1.00 92.12 73 ILE A N 1
ATOM 564 C CA . ILE A 1 73 ? -3.914 1.651 -1.633 1.00 92.12 73 ILE A CA 1
ATOM 565 C C . ILE A 1 73 ? -3.813 2.530 -0.390 1.00 92.12 73 ILE A C 1
ATOM 567 O O . ILE A 1 73 ? -4.840 2.876 0.195 1.00 92.12 73 ILE A O 1
ATOM 571 N N . ILE A 1 74 ? -2.594 2.936 -0.023 1.00 87.62 74 ILE A N 1
ATOM 572 C CA . ILE A 1 74 ? -2.355 3.735 1.181 1.00 87.62 74 ILE A CA 1
ATOM 573 C C . ILE A 1 74 ? -3.126 5.056 1.121 1.00 87.62 74 ILE A C 1
ATOM 575 O O . ILE A 1 74 ? -3.846 5.378 2.062 1.00 87.62 74 ILE A O 1
ATOM 579 N N . ARG A 1 75 ? -3.080 5.767 -0.012 1.00 86.12 75 ARG A N 1
ATOM 580 C CA . ARG A 1 75 ? -3.862 6.994 -0.237 1.00 86.12 75 ARG A CA 1
ATOM 581 C C . ARG A 1 75 ? -5.364 6.793 -0.021 1.00 86.12 75 ARG A C 1
ATOM 583 O O . ARG A 1 75 ? -6.057 7.714 0.413 1.00 86.12 75 ARG A O 1
ATOM 590 N N . ASN A 1 76 ? -5.903 5.638 -0.405 1.00 84.50 76 ASN A N 1
ATOM 591 C CA . ASN A 1 76 ? -7.334 5.376 -0.294 1.00 84.50 76 ASN A CA 1
ATOM 592 C C . ASN A 1 76 ? -7.745 5.030 1.134 1.00 84.50 76 ASN A C 1
ATOM 594 O O . ASN A 1 76 ? -8.771 5.531 1.595 1.00 84.50 76 ASN A O 1
ATOM 598 N N . ILE A 1 77 ? -6.950 4.220 1.831 1.00 85.69 77 ILE A N 1
ATOM 599 C CA . ILE A 1 77 ? -7.253 3.812 3.205 1.00 85.69 77 ILE A CA 1
ATOM 600 C C . ILE A 1 77 ? -6.933 4.916 4.220 1.00 85.69 77 ILE A C 1
ATOM 602 O O . ILE A 1 77 ? -7.645 5.034 5.208 1.00 85.69 77 ILE A O 1
ATOM 606 N N . SER A 1 78 ? -5.956 5.791 3.949 1.00 81.06 78 SER A N 1
ATOM 607 C CA . SER A 1 78 ? -5.588 6.913 4.829 1.00 81.06 78 SER A CA 1
ATOM 608 C C . SER A 1 78 ? -6.654 8.009 4.925 1.00 81.06 78 SER A C 1
ATOM 610 O O . SER A 1 78 ? -6.497 8.958 5.686 1.00 81.06 78 SER A O 1
ATOM 612 N N . LYS A 1 79 ? -7.733 7.921 4.137 1.00 78.88 79 LYS A N 1
ATOM 613 C CA . LYS A 1 79 ? -8.920 8.773 4.304 1.00 78.88 79 LYS A CA 1
ATOM 614 C C . LYS A 1 79 ? -9.723 8.403 5.552 1.00 78.88 79 LYS A C 1
ATOM 616 O O . LYS A 1 79 ? -10.531 9.208 6.003 1.00 78.88 79 LYS A O 1
ATOM 621 N N . ASP A 1 80 ? -9.532 7.194 6.074 1.00 79.88 80 ASP A N 1
ATOM 622 C CA . ASP A 1 80 ? -10.099 6.760 7.342 1.00 79.88 80 ASP A CA 1
ATOM 623 C C . ASP A 1 80 ? -9.118 7.067 8.477 1.00 79.88 80 ASP A C 1
ATOM 625 O O . ASP A 1 80 ? -7.943 6.701 8.409 1.00 79.88 80 ASP A O 1
ATOM 629 N N . ILE A 1 81 ? -9.600 7.747 9.519 1.00 75.31 81 ILE A N 1
ATOM 630 C CA . ILE A 1 81 ? -8.750 8.249 10.603 1.00 75.31 81 ILE A CA 1
ATOM 631 C C . ILE A 1 81 ? -8.076 7.125 11.399 1.00 75.31 81 ILE A C 1
ATOM 633 O O . ILE A 1 81 ? -6.932 7.291 11.809 1.00 75.31 81 ILE A O 1
ATOM 637 N N . VAL A 1 82 ? -8.728 5.964 11.543 1.00 72.69 82 VAL A N 1
ATOM 638 C CA . VAL A 1 82 ? -8.171 4.816 12.275 1.00 72.69 82 VAL A CA 1
ATOM 639 C C . VAL A 1 82 ? -7.015 4.201 11.493 1.00 72.69 82 VAL A C 1
ATOM 641 O O . VAL A 1 82 ? -5.993 3.837 12.063 1.00 72.69 82 VAL A O 1
ATOM 644 N N . VAL A 1 83 ? -7.141 4.108 10.167 1.00 72.44 83 VAL A N 1
ATOM 645 C CA . VAL A 1 83 ? -6.045 3.591 9.334 1.00 72.44 83 VAL A CA 1
ATOM 646 C C . VAL A 1 83 ? -4.925 4.614 9.190 1.00 72.44 83 VAL A C 1
ATOM 648 O O . VAL A 1 83 ? -3.758 4.234 9.172 1.00 72.44 83 VAL A O 1
ATOM 651 N N . ALA A 1 84 ? -5.260 5.903 9.098 1.00 74.56 84 ALA A N 1
ATOM 652 C CA . ALA A 1 84 ? -4.270 6.970 9.081 1.00 74.56 84 ALA A CA 1
ATOM 653 C C . ALA A 1 84 ? -3.409 6.933 10.347 1.00 74.56 84 ALA A C 1
ATOM 655 O O . ALA A 1 84 ? -2.186 6.966 10.237 1.00 74.56 84 ALA A O 1
ATOM 656 N N . GLU A 1 85 ? -4.030 6.795 11.521 1.00 78.12 85 GLU A N 1
ATOM 657 C CA . GLU A 1 85 ? -3.319 6.651 12.790 1.00 78.12 85 GLU A CA 1
ATOM 658 C C . GLU A 1 85 ? -2.340 5.475 12.734 1.00 78.12 85 GLU A C 1
ATOM 660 O O . GLU A 1 85 ? -1.146 5.696 12.897 1.00 78.12 85 GLU A O 1
ATOM 665 N N . GLU A 1 86 ? -2.783 4.277 12.341 1.00 76.62 86 GLU A N 1
ATOM 666 C CA . GLU A 1 86 ? -1.903 3.101 12.227 1.00 76.62 86 GLU A CA 1
ATOM 667 C C . GLU A 1 86 ? -0.735 3.293 11.246 1.00 76.62 86 GLU A C 1
ATOM 669 O O . GLU A 1 86 ? 0.389 2.859 11.514 1.00 76.62 86 GLU A O 1
ATOM 674 N N . ILE A 1 87 ? -0.963 3.979 10.120 1.00 72.50 87 ILE A N 1
ATOM 675 C CA . ILE A 1 87 ? 0.108 4.349 9.183 1.00 72.50 87 ILE A CA 1
ATOM 676 C C . ILE A 1 87 ? 1.122 5.267 9.878 1.00 72.50 87 ILE A C 1
ATOM 678 O O . ILE A 1 87 ? 2.326 5.046 9.771 1.00 72.50 87 ILE A O 1
ATOM 682 N N . PHE A 1 88 ? 0.675 6.276 10.622 1.00 70.25 88 PHE A N 1
ATOM 683 C CA . PHE A 1 88 ? 1.586 7.193 11.304 1.00 70.25 88 PHE A CA 1
ATOM 684 C C . PHE A 1 88 ? 2.286 6.558 12.514 1.00 70.25 88 PHE A C 1
ATOM 686 O O . PHE A 1 88 ? 3.464 6.839 12.731 1.00 70.25 88 PHE A O 1
ATOM 693 N N . THR A 1 89 ? 1.624 5.672 13.264 1.00 75.62 89 THR A N 1
ATOM 694 C CA . THR A 1 89 ? 2.197 5.045 14.465 1.00 75.62 89 THR A CA 1
ATOM 695 C C . THR A 1 89 ? 3.158 3.910 14.126 1.00 75.62 89 THR A C 1
ATOM 697 O O . THR A 1 89 ? 4.253 3.848 14.679 1.00 75.62 89 THR A O 1
ATOM 700 N N . GLN A 1 90 ? 2.784 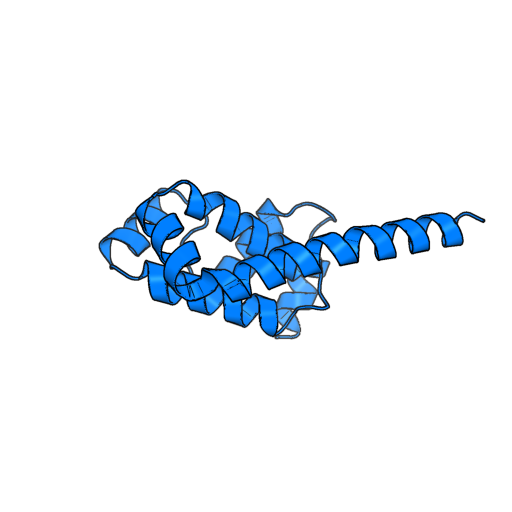3.012 13.210 1.00 65.06 90 GLN A N 1
ATOM 701 C CA . GLN A 1 90 ? 3.603 1.837 12.885 1.00 65.06 90 GLN A CA 1
ATOM 702 C C . GLN A 1 90 ? 4.614 2.104 11.782 1.00 65.06 90 GLN A C 1
ATOM 704 O O . GLN A 1 90 ? 5.655 1.449 11.707 1.00 65.06 90 GLN A O 1
ATOM 709 N N . ALA A 1 91 ? 4.281 3.034 10.893 1.00 59.47 91 ALA A N 1
ATOM 710 C CA . ALA A 1 91 ? 5.029 3.254 9.677 1.00 59.47 91 ALA A CA 1
ATOM 711 C C . ALA A 1 91 ? 5.655 4.641 9.605 1.00 59.47 91 ALA A C 1
ATOM 713 O O . ALA A 1 91 ? 6.358 4.878 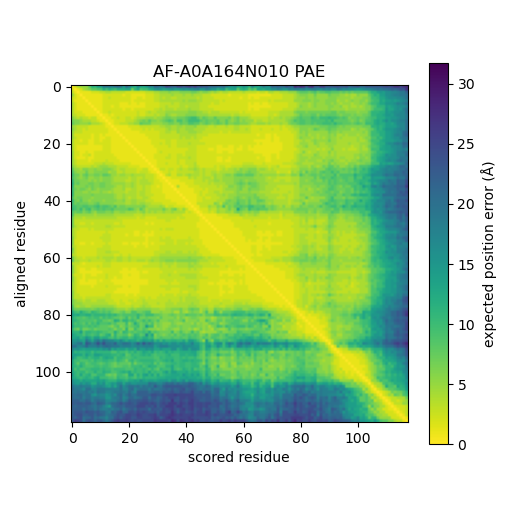8.640 1.00 59.47 91 ALA A O 1
ATOM 714 N N . GLY A 1 92 ? 5.471 5.543 10.576 1.00 61.38 92 GLY A N 1
ATOM 715 C CA . GLY A 1 92 ? 5.851 6.959 10.454 1.00 61.38 92 GLY A CA 1
ATOM 716 C C . GLY A 1 92 ? 7.191 7.220 9.747 1.00 61.38 92 GLY A C 1
ATOM 717 O O . GLY A 1 92 ? 7.227 7.921 8.739 1.00 61.38 92 GLY A O 1
ATOM 718 N N . SER A 1 93 ? 8.283 6.585 10.187 1.00 62.69 93 SER A N 1
ATOM 719 C CA . SER A 1 93 ? 9.600 6.717 9.540 1.00 62.69 93 SER A CA 1
ATOM 720 C C . SER A 1 93 ? 9.748 5.902 8.244 1.00 62.69 93 SER A C 1
ATOM 722 O O . SER A 1 93 ? 10.286 6.407 7.259 1.00 62.69 93 SER A O 1
ATOM 724 N N . LYS A 1 94 ? 9.252 4.659 8.210 1.00 69.81 94 LYS A N 1
ATOM 725 C CA . LYS A 1 94 ? 9.357 3.744 7.056 1.00 69.81 94 LYS A CA 1
ATOM 726 C C . LYS A 1 94 ? 8.491 4.163 5.869 1.00 69.81 94 LYS A C 1
ATOM 728 O O . LYS A 1 94 ? 8.932 4.123 4.730 1.00 69.81 94 LYS A O 1
ATOM 733 N N . PHE A 1 95 ? 7.267 4.590 6.137 1.00 69.62 95 PHE A N 1
ATOM 734 C CA . PHE A 1 95 ? 6.326 5.128 5.169 1.00 69.62 95 PHE A CA 1
ATOM 735 C C . PHE A 1 95 ? 6.823 6.454 4.604 1.00 69.62 95 PHE A C 1
ATOM 737 O O . PHE A 1 95 ? 6.798 6.639 3.392 1.00 69.62 95 PHE A O 1
ATOM 744 N N . HIS A 1 96 ? 7.353 7.347 5.446 1.00 67.06 96 HIS A N 1
ATOM 745 C CA . HIS A 1 96 ? 7.981 8.572 4.958 1.00 67.06 96 HIS A CA 1
ATOM 746 C C . HIS A 1 96 ? 9.183 8.263 4.049 1.00 67.06 96 HIS A C 1
ATOM 748 O O . HIS A 1 96 ? 9.292 8.829 2.964 1.00 67.06 96 HIS A O 1
ATOM 754 N N . ALA A 1 97 ? 10.033 7.302 4.431 1.00 70.44 97 ALA A N 1
ATOM 755 C CA . ALA A 1 97 ? 11.126 6.831 3.582 1.00 70.44 97 ALA A CA 1
ATOM 756 C C . ALA A 1 97 ? 10.625 6.220 2.261 1.00 70.44 97 ALA A C 1
ATOM 758 O O . ALA A 1 97 ? 11.178 6.525 1.206 1.00 70.44 97 ALA A O 1
ATOM 759 N N . LEU A 1 98 ? 9.556 5.419 2.295 1.00 75.00 98 LEU A N 1
ATOM 760 C CA . LEU A 1 98 ? 8.931 4.842 1.105 1.00 75.00 98 LEU A CA 1
ATOM 761 C C . LEU A 1 98 ? 8.429 5.932 0.150 1.00 75.00 98 LEU A C 1
ATOM 763 O O . LEU A 1 98 ? 8.719 5.884 -1.045 1.00 75.00 98 LEU A O 1
ATOM 767 N N . VAL A 1 99 ? 7.703 6.927 0.666 1.00 72.19 99 VAL A N 1
ATOM 768 C CA . VAL A 1 99 ? 7.187 8.047 -0.134 1.00 72.19 99 VAL A CA 1
ATOM 769 C C . VAL A 1 99 ? 8.339 8.841 -0.750 1.00 72.19 99 VAL A C 1
ATOM 771 O O . VAL A 1 99 ? 8.321 9.083 -1.955 1.00 72.19 99 VAL A O 1
ATOM 774 N N . LEU A 1 100 ? 9.364 9.194 0.033 1.00 70.06 100 LEU A N 1
ATOM 775 C CA . LEU A 1 100 ? 10.525 9.938 -0.465 1.00 70.06 100 LEU A CA 1
ATOM 776 C C . LEU A 1 100 ? 11.281 9.180 -1.566 1.00 70.06 100 LEU A C 1
ATOM 778 O O . LEU A 1 100 ? 11.551 9.758 -2.618 1.00 70.06 100 LEU A O 1
ATOM 782 N N . ARG A 1 101 ? 11.565 7.884 -1.374 1.00 71.88 101 ARG A N 1
ATOM 783 C CA . ARG A 1 101 ? 12.239 7.048 -2.389 1.00 71.88 101 ARG A CA 1
ATOM 784 C C . ARG A 1 101 ? 11.424 6.942 -3.677 1.00 71.88 101 ARG A C 1
ATOM 786 O O . ARG A 1 101 ? 11.961 7.067 -4.773 1.00 71.88 101 ARG A O 1
ATOM 793 N N . SER A 1 102 ? 10.108 6.784 -3.549 1.00 68.12 102 SER A N 1
ATOM 794 C CA . SER A 1 102 ? 9.200 6.696 -4.700 1.00 68.12 102 SER A CA 1
ATOM 795 C C . SER A 1 102 ? 9.161 7.991 -5.519 1.00 68.12 102 SER A C 1
ATOM 797 O O . SER A 1 102 ? 8.953 7.956 -6.731 1.00 68.12 102 SER A O 1
ATOM 799 N N . LEU A 1 103 ? 9.361 9.142 -4.868 1.00 65.69 103 LEU A N 1
ATOM 800 C CA . LEU A 1 103 ? 9.457 10.441 -5.535 1.00 65.69 103 LEU A CA 1
ATOM 801 C C . LEU A 1 103 ? 10.813 10.630 -6.228 1.00 65.69 103 LEU A C 1
ATOM 803 O O . LEU A 1 103 ? 10.834 11.123 -7.350 1.00 65.69 103 LEU A O 1
ATOM 807 N N . GLN A 1 104 ? 11.915 10.167 -5.632 1.00 66.75 104 GLN A N 1
ATOM 808 C CA . GLN A 1 104 ? 13.249 10.219 -6.252 1.00 66.75 104 GLN A CA 1
ATOM 809 C C . GLN A 1 104 ? 13.334 9.387 -7.544 1.00 66.75 104 GLN A C 1
ATOM 811 O O . GLN A 1 104 ? 13.973 9.798 -8.510 1.00 66.75 104 GLN A O 1
ATOM 816 N N . HIS A 1 105 ? 12.623 8.256 -7.617 1.00 59.22 105 HIS A N 1
ATOM 817 C CA . HIS A 1 105 ? 12.553 7.451 -8.842 1.00 59.22 105 HIS A CA 1
ATOM 818 C C . HIS A 1 105 ? 11.868 8.161 -10.023 1.00 59.22 105 HIS A C 1
ATOM 820 O O . HIS A 1 105 ? 12.173 7.853 -11.178 1.00 59.22 105 HIS A O 1
ATOM 826 N N . LYS A 1 106 ? 10.965 9.124 -9.772 1.00 53.25 106 LYS A N 1
ATOM 827 C CA . LYS A 1 106 ? 10.342 9.909 -10.853 1.00 53.25 106 LYS A CA 1
ATOM 828 C C . LYS A 1 106 ? 11.341 10.817 -11.562 1.00 53.25 106 LYS A C 1
ATOM 830 O O . LYS A 1 106 ? 11.203 10.992 -12.770 1.00 53.25 106 LYS A O 1
ATOM 835 N N . ASP A 1 107 ? 12.324 11.357 -10.851 1.00 52.31 107 ASP A N 1
ATOM 836 C CA . ASP A 1 107 ? 13.312 12.256 -11.451 1.00 52.31 107 ASP A CA 1
ATOM 837 C C . ASP A 1 107 ? 14.287 11.482 -12.351 1.00 52.31 107 ASP A C 1
ATOM 839 O O . ASP A 1 107 ? 14.471 11.849 -13.511 1.00 52.31 107 ASP A O 1
ATOM 843 N N . ALA A 1 108 ? 14.772 10.320 -11.900 1.00 50.78 108 ALA A N 1
ATOM 844 C CA . ALA A 1 108 ? 15.653 9.456 -12.696 1.00 50.78 108 ALA A CA 1
ATOM 845 C C . ALA A 1 108 ? 14.979 8.897 -13.967 1.00 50.78 108 ALA A C 1
ATOM 847 O O . ALA A 1 108 ? 15.589 8.819 -15.037 1.00 50.78 108 ALA A O 1
ATOM 848 N N . SER A 1 109 ? 13.694 8.530 -13.878 1.00 51.97 109 SER A N 1
ATOM 849 C CA . SER A 1 109 ? 12.924 8.059 -15.037 1.00 51.97 109 SER A CA 1
ATOM 850 C C . SER A 1 109 ? 12.696 9.172 -16.069 1.00 51.97 109 SER A C 1
ATOM 852 O O . SER A 1 109 ? 12.728 8.910 -17.273 1.00 51.97 109 SER A O 1
ATOM 854 N N . ARG A 1 110 ? 12.515 10.418 -15.612 1.00 50.38 110 ARG A N 1
ATOM 855 C CA . ARG A 1 110 ? 12.286 11.583 -16.472 1.00 50.38 110 ARG A CA 1
ATOM 856 C C . ARG A 1 110 ? 13.566 12.039 -17.179 1.00 50.38 110 ARG A C 1
ATOM 858 O O . ARG A 1 110 ? 13.501 12.366 -18.360 1.00 50.38 110 ARG A O 1
ATOM 865 N N . GLU A 1 111 ? 14.715 11.990 -16.504 1.00 49.16 111 GLU A N 1
ATOM 866 C CA . GLU A 1 111 ? 16.029 12.226 -17.125 1.00 49.16 111 GLU A CA 1
ATOM 867 C C . GLU A 1 111 ? 16.369 11.161 -18.171 1.00 49.16 111 GLU A C 1
ATOM 869 O O . GLU A 1 111 ? 16.790 11.496 -19.275 1.00 49.16 111 GLU A O 1
ATOM 874 N N . SER A 1 112 ? 16.101 9.887 -17.877 1.00 51.34 112 SER A N 1
ATOM 875 C CA . SER A 1 112 ? 16.350 8.783 -18.816 1.00 51.34 112 SER A CA 1
ATOM 876 C C . SER A 1 112 ? 15.503 8.895 -20.091 1.00 51.34 112 SER A C 1
ATOM 878 O O . SER A 1 112 ? 15.986 8.620 -21.185 1.00 51.34 112 SER A 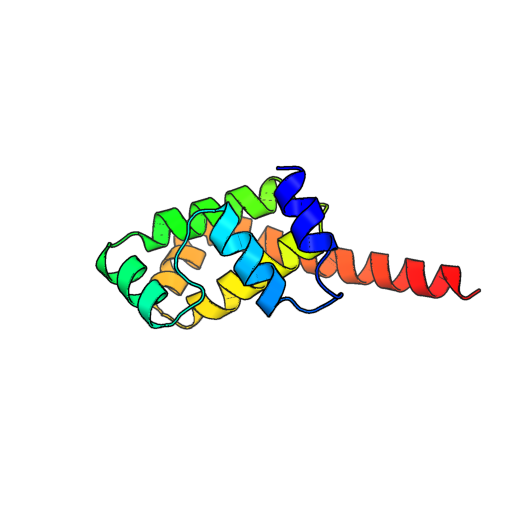O 1
ATOM 880 N N . HIS A 1 113 ? 14.247 9.340 -19.971 1.00 49.53 113 HIS A N 1
ATOM 881 C CA . HIS A 1 113 ? 13.376 9.599 -21.124 1.00 49.53 113 HIS A CA 1
ATOM 882 C C . HIS A 1 113 ? 13.839 10.799 -2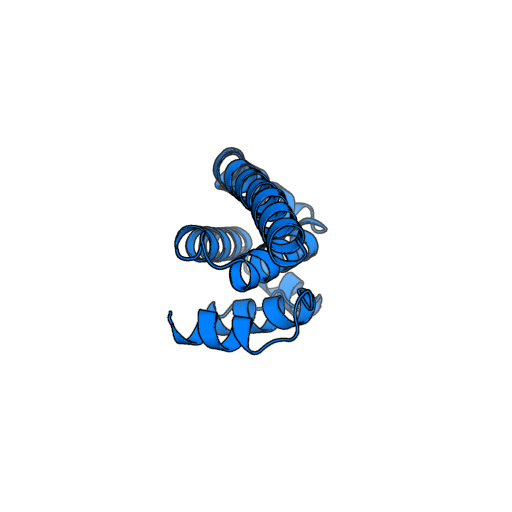1.961 1.00 49.53 113 HIS A C 1
ATOM 884 O O . HIS A 1 113 ? 13.719 10.768 -23.180 1.00 49.53 113 HIS A O 1
ATOM 890 N N . LEU A 1 114 ? 14.366 11.850 -21.325 1.00 47.84 114 LEU A N 1
ATOM 891 C CA . LEU A 1 114 ? 14.912 13.017 -22.027 1.00 47.84 114 LEU A CA 1
ATOM 892 C C . LEU A 1 114 ? 16.223 12.688 -22.750 1.00 47.84 114 LEU A C 1
ATOM 894 O O . LEU A 1 114 ? 16.422 13.147 -23.869 1.00 47.84 114 LEU A O 1
ATOM 898 N N . LEU A 1 115 ? 17.082 11.862 -22.149 1.00 50.97 115 LEU A N 1
ATOM 899 C CA . LEU A 1 115 ? 18.327 11.399 -22.767 1.00 50.97 115 LEU A CA 1
ATOM 900 C C . LEU A 1 115 ? 18.093 10.413 -23.919 1.00 50.97 115 LEU A C 1
ATOM 902 O O . LEU A 1 115 ? 18.887 10.383 -24.845 1.00 50.97 115 LEU A O 1
ATOM 906 N N . ALA A 1 116 ? 17.006 9.637 -23.898 1.00 50.62 116 ALA A N 1
ATOM 907 C CA . ALA A 1 116 ? 16.628 8.755 -25.007 1.00 50.62 116 ALA A CA 1
ATOM 908 C C . ALA A 1 116 ? 16.033 9.501 -26.223 1.00 50.62 116 ALA A C 1
ATOM 910 O O . ALA A 1 116 ? 15.805 8.890 -27.265 1.00 50.62 116 ALA A O 1
ATOM 911 N N . LEU A 1 117 ? 15.742 10.799 -26.080 1.00 49.19 117 LEU A N 1
ATOM 912 C CA . LEU A 1 117 ? 15.199 11.668 -27.130 1.00 49.19 117 LEU A CA 1
ATOM 913 C C . LEU A 1 117 ? 16.256 12.613 -27.740 1.00 49.19 117 LEU A C 1
ATOM 915 O O . LEU A 1 117 ? 15.906 13.404 -28.618 1.00 49.19 117 LEU A O 1
ATOM 919 N N . LEU A 1 118 ? 17.511 12.543 -27.277 1.00 47.47 118 LEU A N 1
ATOM 920 C CA . LEU A 1 118 ? 18.677 13.271 -27.796 1.00 47.47 118 LEU A CA 1
ATOM 921 C C . LEU A 1 118 ? 19.604 12.320 -28.561 1.00 47.47 118 LEU A C 1
ATOM 923 O O . LEU A 1 118 ? 20.181 12.780 -29.570 1.00 47.47 118 LEU A O 1
#

Secondary structure (DSSP, 8-state):
-HHHHHHHHHSPTT-HHHHHHHHHHHTT---SSHHHHHHHHHTT-HHHHHHHHHHHHHHTTT-HHHHHHHHHHHHHHTTSHHHHHHHHHHHHHHHHHHHHHHHHHHHHHHHHHHHTT-

Sequence (118 aa):
MNELIEECNGVEPYKWDLMSQVVCRHLDIDVSTPRGLKRVLKAKSAAAVVQKLLTCAEKNEEHINVIGGVLYIIRNISKDIVVAEEIFTQAGSKFHALVLRSLQHKDASRESHLLALL

Solvent-accessible surface area (backbone atoms only — not comparable to full-atom values): 6542 Å² total; per-residue (Å²): 109,67,65,59,53,53,54,31,66,71,44,66,86,90,47,31,73,59,26,24,52,53,51,28,61,78,66,74,48,58,62,90,40,77,68,33,36,51,49,36,55,74,66,69,37,46,61,60,51,52,51,53,47,50,52,53,38,69,76,35,71,87,38,62,49,55,39,41,5,47,53,44,47,49,63,61,49,48,74,39,68,71,45,33,48,44,46,50,74,78,27,44,69,61,50,49,50,51,54,54,52,60,54,55,52,53,55,57,55,51,50,53,56,55,61,75,74,108

Mean predicted aligned error: 7.64 Å

Foldseek 3Di:
DVVLLVVLVVDDPPPLLVNLVSLCVVLVAQQNDPVSLVVCVVVVNLLVVLVSLLVQCVVCVVRLSNLSSSVVSLVRSCVDVVSVVSCCPVCVPSVVVSVVSSVVVVVVVVVVVVVVVD

Organism: NCBI:txid1314777

pLDDT: mean 80.26, std 13.94, range [47.47, 95.88]

Radius of gyration: 14.81 Å; Cα contacts (8 Å, |Δi|>4): 104; chains: 1; bounding box: 36×26×42 Å

Nearest PDB structures (foldseek):
  4r11-assembly2_C  TM=4.011E-01  e=1.734E+00  Caenorhabditis elegans
  3rkv-assembly1_A  TM=2.435E-01  e=6.814E+00  Caenorhabditis elegans